Protein AF-A0A376UE29-F1 (afdb_monomer_lite)

pLDDT: mean 78.63, std 14.54, range [38.28, 94.0]

Secondary structure (DSSP, 8-state):
------------HHHHHHHHHHHS-TT-EEEEEETTEEEEE-HHHHHSEEEE-TTS-EEEE-TT---EEEEEEEETTEEEEEEEEEEE---TT-HHHHHHHHHHHHHHHHHHHHHHHHHHHHHHHTT-

Radius of gyration: 25.96 Å; chains: 1; bounding box: 62×33×85 Å

Organism: Escherichia coli (NCBI:txid562)

Sequence (128 aa):
MLAVDKIHVDLNWRYLNEYLDQISANDEVLFLKQGHEIIAKNQLAREKLIIYNSEGNYNIIDSVDTEYIAKTSAVPNNALFEIYFYYPGGNLLNASDKLFYLPFAFIIIVLLVVYFMTTRVFRRQFLK

Structure (mmCIF, N/CA/C/O backbone):
data_AF-A0A376UE29-F1
#
_entry.id   AF-A0A376UE29-F1
#
loop_
_atom_site.group_PDB
_atom_site.id
_atom_site.type_symbol
_atom_site.label_atom_id
_atom_site.label_alt_id
_atom_site.label_comp_id
_atom_site.label_asym_id
_atom_site.label_entity_id
_atom_site.label_seq_id
_atom_site.pdbx_PDB_ins_code
_atom_site.Cartn_x
_atom_site.Cartn_y
_atom_site.Cartn_z
_atom_site.occupancy
_atom_site.B_iso_or_equiv
_atom_site.auth_seq_id
_atom_site.auth_comp_id
_atom_site.auth_asym_id
_atom_site.auth_atom_id
_atom_site.pdbx_PDB_model_num
ATOM 1 N N . MET A 1 1 ? -4.329 15.271 42.156 1.00 38.28 1 MET A N 1
ATOM 2 C CA . MET A 1 1 ? -4.645 14.231 41.155 1.00 38.28 1 MET A CA 1
ATOM 3 C C . MET A 1 1 ? -5.282 14.934 39.971 1.00 38.28 1 MET A C 1
ATOM 5 O O . MET A 1 1 ? -6.379 15.451 40.117 1.00 38.28 1 MET A O 1
ATOM 9 N N . LEU A 1 2 ? -4.548 15.079 38.865 1.00 43.91 2 LEU A N 1
ATOM 10 C CA . LEU A 1 2 ? -5.065 15.663 37.626 1.00 43.91 2 LEU A CA 1
ATOM 11 C C . LEU A 1 2 ? -5.923 14.598 36.944 1.00 43.91 2 LEU A C 1
ATOM 13 O O . LEU A 1 2 ? -5.409 13.5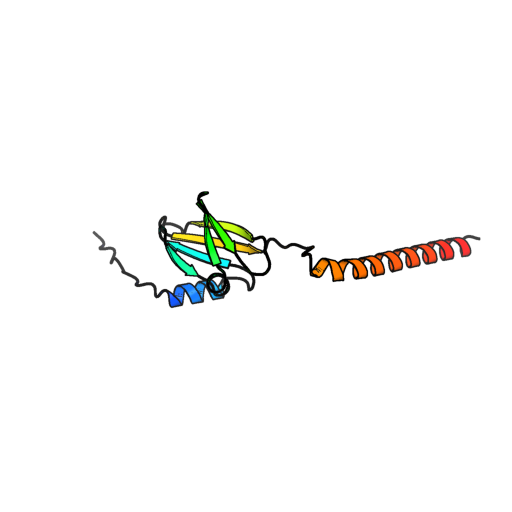51 36.553 1.00 43.91 2 LEU A O 1
ATOM 17 N N . ALA A 1 3 ? -7.230 14.843 36.875 1.00 47.31 3 ALA A N 1
ATOM 18 C CA . ALA A 1 3 ? -8.136 14.065 36.052 1.00 47.31 3 ALA A CA 1
ATOM 19 C C . ALA A 1 3 ? -7.721 14.294 34.595 1.00 47.31 3 ALA A C 1
ATOM 21 O O . ALA A 1 3 ? -7.947 15.365 34.038 1.00 47.31 3 ALA A O 1
ATOM 22 N N . VAL A 1 4 ? -7.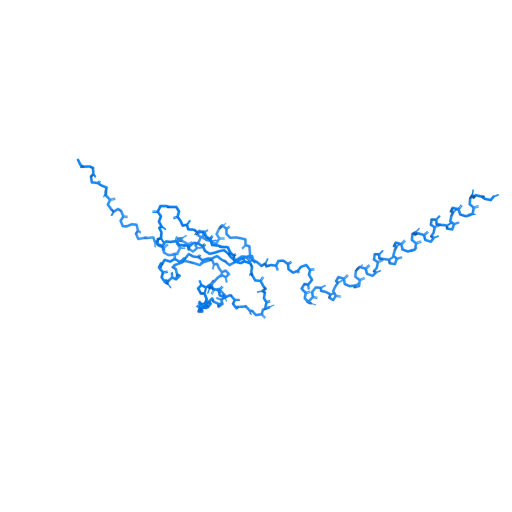028 13.315 34.013 1.00 50.06 4 VAL A N 1
ATOM 23 C CA . VAL A 1 4 ? -6.870 13.238 32.564 1.00 50.06 4 VAL A CA 1
ATOM 24 C C . VAL A 1 4 ? -8.264 12.959 32.041 1.00 50.06 4 VAL A C 1
ATOM 26 O O . VAL A 1 4 ? -8.767 11.840 32.151 1.00 50.06 4 VAL A O 1
ATOM 29 N N . ASP A 1 5 ? -8.905 14.027 31.581 1.00 44.06 5 ASP A N 1
ATOM 30 C CA . ASP A 1 5 ? -10.173 13.974 30.887 1.00 44.06 5 ASP A CA 1
ATOM 31 C C . ASP A 1 5 ? -9.989 12.982 29.742 1.00 44.06 5 ASP A C 1
ATOM 33 O O . ASP A 1 5 ? -9.152 13.154 28.851 1.00 44.06 5 ASP A O 1
ATOM 37 N N . LYS A 1 6 ? -10.666 11.844 29.858 1.00 45.72 6 LYS A N 1
ATOM 38 C CA . LYS A 1 6 ? -10.573 10.747 28.908 1.00 45.72 6 LYS A CA 1
ATOM 39 C C . LYS A 1 6 ? -11.409 11.185 27.716 1.00 45.72 6 LYS A C 1
ATOM 41 O O . LYS A 1 6 ? -12.568 10.802 27.607 1.00 45.72 6 LYS A O 1
ATOM 46 N N . ILE A 1 7 ? -10.843 12.059 26.883 1.00 49.03 7 ILE A N 1
ATOM 47 C CA . ILE A 1 7 ? -11.475 12.513 25.651 1.00 49.03 7 ILE A CA 1
ATOM 48 C C . ILE A 1 7 ? -11.679 11.257 24.804 1.00 49.03 7 ILE A C 1
ATOM 50 O O . ILE A 1 7 ? -10.745 10.728 24.201 1.00 49.03 7 ILE A O 1
ATOM 54 N N . HIS A 1 8 ? -12.902 10.735 24.821 1.00 51.75 8 HIS A N 1
ATOM 55 C CA . HIS A 1 8 ? -13.367 9.756 23.858 1.00 51.75 8 HIS A CA 1
ATOM 56 C C . HIS A 1 8 ? -13.532 10.540 22.559 1.00 51.75 8 HIS A C 1
ATOM 58 O O . HIS A 1 8 ? -14.591 11.089 22.269 1.00 51.75 8 HIS A O 1
ATOM 64 N N . VAL A 1 9 ? -12.421 10.745 21.849 1.00 54.88 9 VAL A N 1
ATOM 65 C CA . VAL A 1 9 ? -12.474 11.282 20.497 1.00 54.88 9 VAL A CA 1
ATOM 66 C C . VAL A 1 9 ? -13.059 10.150 19.674 1.00 54.88 9 VAL A C 1
ATOM 68 O O . VAL A 1 9 ? -12.337 9.227 19.300 1.00 54.88 9 VAL A O 1
ATOM 71 N N . ASP A 1 10 ? -14.369 10.196 19.443 1.00 58.25 10 ASP A N 1
ATOM 72 C CA . ASP A 1 10 ? -14.997 9.459 18.355 1.00 58.25 10 ASP A CA 1
ATOM 73 C C . ASP A 1 10 ? -14.334 9.954 17.068 1.00 58.25 10 ASP A C 1
ATOM 75 O O . ASP A 1 10 ? -14.735 10.945 16.452 1.00 58.25 10 ASP A O 1
ATOM 79 N N . LEU A 1 11 ? -13.211 9.328 16.719 1.00 63.94 11 LEU A N 1
ATOM 80 C CA . LEU A 1 11 ? -12.495 9.605 15.492 1.00 63.94 11 LEU A CA 1
ATOM 81 C C . LEU A 1 11 ? -13.437 9.203 14.370 1.00 63.94 11 LEU A C 1
ATOM 83 O O . LEU A 1 11 ? -13.703 8.023 14.147 1.00 63.94 11 LEU A O 1
ATOM 87 N N . ASN A 1 12 ? -13.975 10.199 13.675 1.00 76.00 12 ASN A N 1
ATOM 88 C CA . ASN A 1 12 ? -14.779 9.937 12.501 1.00 76.00 12 ASN A CA 1
ATOM 89 C C . ASN A 1 12 ? -13.893 9.208 11.485 1.00 76.00 12 ASN A C 1
ATOM 91 O O . ASN A 1 12 ? -12.914 9.762 10.979 1.00 76.00 12 ASN A O 1
ATOM 95 N N . TRP A 1 13 ? -14.258 7.964 11.189 1.00 73.69 13 TRP A N 1
ATOM 96 C CA . TRP A 1 13 ? -13.580 7.100 10.227 1.00 73.69 13 TRP A CA 1
ATOM 97 C C . TRP A 1 13 ? -13.395 7.781 8.861 1.00 73.69 13 TRP A C 1
ATOM 99 O O . TRP A 1 13 ? -12.413 7.525 8.167 1.00 73.69 13 TRP A O 1
ATOM 109 N N . ARG A 1 14 ? -14.285 8.717 8.499 1.00 83.75 14 ARG A N 1
ATO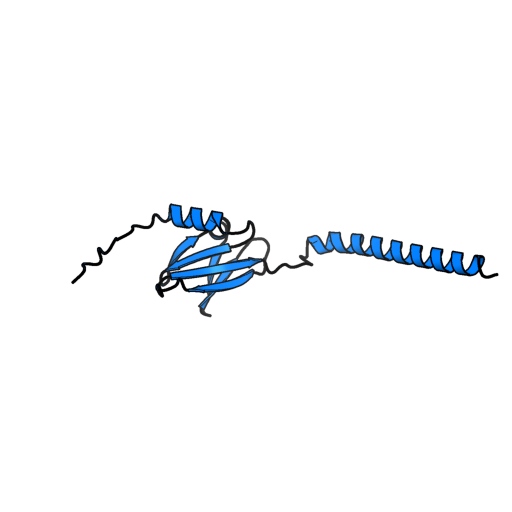M 110 C CA . ARG A 1 14 ? -14.155 9.531 7.289 1.00 83.75 14 ARG A CA 1
ATOM 111 C C . ARG A 1 14 ? -12.926 10.437 7.316 1.00 83.75 14 ARG A C 1
ATOM 113 O O . ARG A 1 14 ? -12.208 10.480 6.326 1.00 83.75 14 ARG A O 1
ATOM 120 N N . TYR A 1 15 ? -12.656 11.116 8.431 1.00 86.06 15 TYR A N 1
ATOM 121 C CA . TYR A 1 15 ? -11.479 11.983 8.540 1.00 86.06 15 TYR A CA 1
ATOM 122 C C . TYR A 1 15 ? -10.183 11.181 8.500 1.00 86.06 15 TYR A C 1
ATOM 124 O O . TYR A 1 15 ? -9.213 11.629 7.902 1.00 86.06 15 TYR A O 1
ATOM 132 N N . LEU A 1 16 ? -10.166 9.984 9.093 1.00 87.88 16 LEU A N 1
ATOM 133 C CA . LEU A 1 16 ? -9.001 9.104 9.008 1.00 87.88 16 LEU A CA 1
ATOM 134 C C . LEU A 1 16 ? -8.759 8.636 7.570 1.00 87.88 16 LEU A C 1
ATOM 136 O O . LEU A 1 16 ? -7.621 8.646 7.118 1.00 87.88 16 LEU A O 1
ATOM 140 N N . ASN A 1 17 ? -9.815 8.287 6.836 1.00 90.81 17 ASN A N 1
ATOM 141 C CA . ASN A 1 17 ? -9.704 7.945 5.420 1.00 90.81 17 ASN A CA 1
ATOM 142 C C . ASN A 1 17 ? -9.186 9.121 4.582 1.00 90.81 17 ASN A C 1
ATOM 144 O O . ASN A 1 17 ? -8.249 8.940 3.816 1.00 90.81 17 ASN A O 1
ATOM 148 N N . GLU A 1 18 ? -9.751 10.320 4.761 1.00 90.50 18 GLU A N 1
ATOM 149 C CA . GLU A 1 18 ? -9.317 11.533 4.052 1.00 90.50 18 GLU A CA 1
ATOM 150 C C . GLU A 1 18 ? -7.867 11.904 4.400 1.00 90.50 18 GLU A C 1
ATOM 152 O O . GLU A 1 18 ? -7.107 12.322 3.531 1.00 90.50 18 GLU A O 1
ATOM 157 N N . TYR A 1 19 ? -7.454 11.707 5.653 1.00 89.69 19 TYR A N 1
ATOM 158 C CA . TYR A 1 19 ? -6.067 11.897 6.063 1.00 89.69 19 TYR A CA 1
ATOM 159 C C . TYR A 1 19 ? -5.132 10.894 5.380 1.00 89.69 19 TYR A C 1
ATOM 161 O O . TYR A 1 19 ? -4.101 11.296 4.846 1.00 89.69 19 TYR A O 1
ATOM 169 N N . LEU A 1 20 ? -5.498 9.606 5.356 1.00 90.62 20 LEU A N 1
ATOM 170 C CA . LEU A 1 20 ? -4.726 8.578 4.654 1.00 90.62 20 LEU A CA 1
ATOM 171 C C . LEU A 1 20 ? -4.625 8.874 3.152 1.00 90.62 20 LEU A C 1
ATOM 173 O O . LEU A 1 20 ? -3.551 8.695 2.588 1.00 90.62 20 LEU A O 1
ATOM 177 N N . ASP A 1 21 ? -5.699 9.379 2.540 1.00 91.12 21 ASP A N 1
ATOM 178 C CA . ASP A 1 21 ? -5.725 9.813 1.138 1.00 91.12 21 ASP A CA 1
ATOM 179 C C . ASP A 1 21 ? -4.743 10.970 0.879 1.00 91.12 21 ASP A C 1
ATOM 181 O O . ASP A 1 21 ? -4.056 10.979 -0.137 1.00 91.12 21 ASP A O 1
ATOM 185 N N . GLN A 1 22 ? -4.636 11.929 1.806 1.00 89.69 22 GLN A N 1
ATOM 186 C CA . GLN A 1 22 ? -3.735 13.083 1.677 1.00 89.69 22 GLN A CA 1
ATOM 187 C C . GLN A 1 22 ? -2.251 12.732 1.818 1.00 89.69 22 GLN A C 1
ATOM 189 O O . GLN A 1 22 ? -1.413 13.408 1.221 1.00 89.69 22 GLN A O 1
ATOM 194 N N . ILE A 1 23 ? -1.915 11.735 2.641 1.00 86.12 23 ILE A N 1
ATOM 195 C CA . ILE A 1 23 ? -0.516 11.360 2.896 1.00 86.12 23 ILE A CA 1
ATOM 196 C C . ILE A 1 23 ? -0.004 10.259 1.964 1.00 86.12 23 ILE A C 1
ATOM 198 O O . ILE A 1 23 ? 1.209 10.084 1.871 1.00 86.12 23 ILE A O 1
ATOM 202 N N . SER A 1 24 ? -0.898 9.503 1.318 1.00 84.38 24 SER A N 1
ATOM 203 C CA . SER A 1 24 ? -0.521 8.439 0.385 1.00 84.38 24 SER A CA 1
ATOM 204 C C . SER A 1 24 ? -0.137 8.988 -0.984 1.00 84.38 24 SER A C 1
ATOM 206 O O . SER A 1 24 ? -0.783 9.912 -1.481 1.00 84.38 24 SER A O 1
ATOM 208 N N . ALA A 1 25 ? 0.847 8.372 -1.638 1.00 82.88 25 ALA A N 1
ATOM 209 C CA . ALA A 1 25 ? 1.035 8.560 -3.074 1.00 82.88 25 ALA A CA 1
ATOM 210 C C . ALA A 1 25 ? -0.039 7.800 -3.883 1.00 82.88 25 ALA A C 1
ATOM 212 O O . ALA A 1 25 ? -0.734 6.924 -3.367 1.00 82.88 25 ALA A O 1
ATOM 213 N N . ASN A 1 26 ? -0.183 8.145 -5.168 1.00 81.19 26 ASN A N 1
ATOM 214 C CA . ASN A 1 26 ? -1.283 7.678 -6.028 1.00 81.19 26 ASN A CA 1
ATOM 215 C C . ASN A 1 26 ? -1.371 6.148 -6.183 1.00 81.19 26 ASN A C 1
ATOM 217 O O . ASN A 1 26 ? -2.441 5.617 -6.469 1.00 81.19 26 ASN A O 1
ATOM 221 N N . ASP A 1 27 ? -0.251 5.450 -6.052 1.00 84.75 27 ASP A N 1
ATOM 222 C CA . ASP A 1 27 ? -0.093 4.016 -6.288 1.00 84.75 27 ASP A CA 1
ATOM 223 C C . ASP A 1 27 ? 0.119 3.211 -4.995 1.00 84.75 27 ASP A C 1
ATOM 225 O O . ASP A 1 27 ? 0.225 1.981 -5.028 1.00 84.75 27 ASP A O 1
ATOM 229 N N . GLU A 1 28 ? 0.105 3.882 -3.845 1.00 87.44 28 GLU A N 1
ATOM 230 C CA . GLU A 1 28 ? 0.320 3.266 -2.544 1.00 87.44 28 GLU A CA 1
ATOM 231 C C . GLU A 1 28 ? -0.988 2.783 -1.920 1.00 87.44 28 GLU A C 1
ATOM 233 O O . GLU A 1 28 ? -2.037 3.427 -1.983 1.00 87.44 28 GLU A O 1
ATOM 238 N N . VAL A 1 29 ? -0.922 1.633 -1.258 1.00 91.69 29 VAL A N 1
ATOM 239 C CA . VAL A 1 29 ? -2.033 1.084 -0.483 1.00 91.69 29 VAL A CA 1
ATOM 240 C C . VAL A 1 29 ? -1.725 1.302 0.991 1.00 91.69 29 VAL A C 1
ATOM 242 O O . VAL A 1 29 ? -0.790 0.712 1.534 1.00 91.69 29 VAL A O 1
ATOM 245 N N . LEU A 1 30 ? -2.505 2.170 1.637 1.00 93.38 30 LEU A N 1
ATOM 246 C CA . LEU A 1 30 ? -2.343 2.517 3.048 1.00 93.38 30 LEU A CA 1
ATOM 247 C C . LEU A 1 30 ? -3.593 2.149 3.829 1.00 93.38 30 LEU A C 1
ATOM 249 O O . LEU A 1 30 ? -4.717 2.473 3.436 1.00 93.38 30 LEU A O 1
ATOM 253 N N . PHE A 1 31 ? -3.398 1.525 4.984 1.00 93.50 31 PHE A N 1
ATOM 254 C CA . PHE A 1 31 ? -4.488 1.289 5.915 1.00 93.50 31 PHE A CA 1
ATOM 255 C C . PHE A 1 31 ? -4.019 1.260 7.366 1.00 93.50 31 PHE A C 1
ATOM 257 O O . PHE A 1 31 ? -2.876 0.930 7.683 1.00 93.50 31 PHE A O 1
ATOM 264 N N . LEU A 1 32 ? -4.943 1.618 8.251 1.00 91.00 32 LEU A N 1
ATOM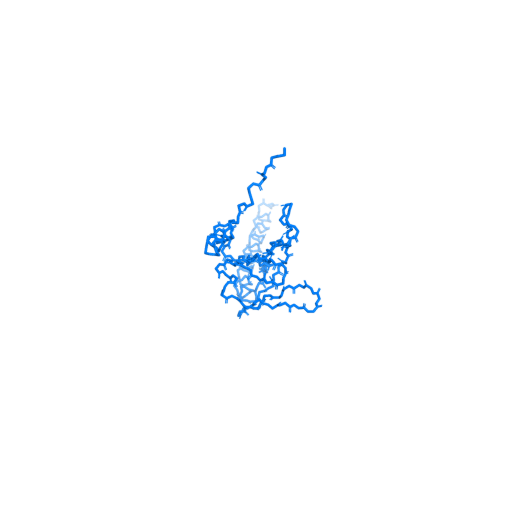 265 C CA . LEU A 1 32 ? -4.765 1.614 9.692 1.00 91.00 32 LEU A CA 1
ATOM 266 C C . LEU A 1 32 ? -5.520 0.426 10.280 1.00 91.00 32 LEU A C 1
ATOM 268 O O . LEU A 1 32 ? -6.731 0.283 10.090 1.00 91.00 32 LEU A O 1
ATOM 272 N N . LYS A 1 33 ? -4.797 -0.403 11.022 1.00 89.88 33 LYS A N 1
ATOM 273 C CA . LYS A 1 33 ? -5.332 -1.533 11.773 1.00 89.88 33 LYS A CA 1
ATOM 274 C C . LYS A 1 33 ? -5.451 -1.159 13.241 1.00 89.88 33 LYS A C 1
ATOM 276 O O . LYS A 1 33 ? -4.526 -0.581 13.810 1.00 89.88 33 LYS A O 1
ATOM 281 N N . GLN A 1 34 ? -6.568 -1.541 13.847 1.00 87.38 34 GLN A N 1
ATOM 282 C CA . GLN A 1 34 ? -6.761 -1.531 15.287 1.00 87.38 34 GLN A CA 1
ATOM 283 C C . GLN A 1 34 ? -7.109 -2.946 15.756 1.00 87.38 34 GLN A C 1
ATOM 285 O O . GLN A 1 34 ? -8.155 -3.492 15.407 1.00 87.38 34 GLN A O 1
ATOM 290 N N . GLY A 1 35 ? -6.230 -3.572 16.541 1.00 84.88 35 GLY A N 1
ATOM 291 C CA . GLY A 1 35 ? -6.428 -4.966 16.951 1.00 84.88 35 GLY A CA 1
ATOM 292 C C . GLY A 1 35 ? -6.443 -5.914 15.746 1.00 84.88 35 GLY A C 1
ATOM 293 O O . GLY A 1 35 ? -5.392 -6.136 15.155 1.00 84.88 35 GLY A O 1
ATOM 294 N N . HIS A 1 36 ? -7.608 -6.460 15.380 1.00 83.44 36 HIS A N 1
ATOM 295 C CA . HIS A 1 36 ? -7.786 -7.358 14.222 1.00 83.44 36 HIS A CA 1
ATOM 296 C C . HIS A 1 36 ? -8.567 -6.720 13.065 1.00 83.44 36 HIS A C 1
ATOM 298 O O . HIS A 1 36 ? -8.752 -7.351 12.026 1.00 83.44 36 HIS A O 1
ATOM 304 N N . GLU A 1 37 ? -9.022 -5.480 13.231 1.00 86.38 37 GLU A N 1
ATOM 305 C CA . GLU A 1 37 ? -9.876 -4.807 12.260 1.00 86.38 37 GLU A CA 1
ATOM 306 C C . GLU A 1 37 ? -9.120 -3.688 11.556 1.00 86.38 37 GLU A C 1
ATOM 308 O O . GLU A 1 37 ? -8.320 -2.966 12.155 1.00 86.38 37 GLU A O 1
ATOM 313 N N . ILE A 1 38 ? -9.387 -3.533 10.262 1.00 89.75 38 ILE A N 1
ATOM 314 C CA . ILE A 1 38 ? -8.924 -2.375 9.505 1.00 89.75 38 ILE A CA 1
ATOM 315 C C . ILE A 1 38 ? -9.970 -1.276 9.670 1.00 89.75 38 ILE A C 1
ATOM 317 O O . ILE A 1 38 ? -11.098 -1.426 9.205 1.00 89.75 38 ILE A O 1
ATOM 321 N N . ILE A 1 39 ? -9.584 -0.174 10.307 1.00 89.75 39 ILE A N 1
ATOM 322 C CA . ILE A 1 39 ? -10.498 0.906 10.704 1.00 89.75 39 ILE A CA 1
ATOM 323 C C . ILE A 1 39 ? -10.455 2.118 9.769 1.00 89.75 39 ILE A C 1
ATOM 325 O O . ILE A 1 39 ? -11.406 2.894 9.719 1.00 89.75 39 ILE A O 1
ATOM 329 N N . ALA A 1 40 ? -9.366 2.284 9.016 1.00 91.31 40 ALA A N 1
ATOM 330 C CA . ALA A 1 40 ? -9.235 3.325 8.007 1.00 91.31 40 ALA A CA 1
ATOM 331 C C . ALA A 1 40 ? -8.375 2.832 6.843 1.00 91.31 40 ALA A C 1
ATOM 333 O O . ALA A 1 40 ? -7.470 2.018 7.025 1.00 91.31 40 ALA A O 1
ATOM 334 N N . LYS A 1 41 ? -8.679 3.312 5.643 1.00 94.00 41 LYS A N 1
ATOM 335 C CA . LYS A 1 41 ? -8.059 2.907 4.379 1.00 94.00 41 LYS A CA 1
ATOM 336 C C . LYS A 1 41 ? -7.951 4.121 3.473 1.00 94.00 41 LYS A C 1
ATOM 338 O O . LYS A 1 41 ? -8.910 4.892 3.419 1.00 94.00 41 LYS A O 1
ATOM 343 N N . ASN A 1 42 ? -6.864 4.250 2.721 1.00 93.88 42 ASN A N 1
ATOM 344 C CA . ASN A 1 42 ? -6.822 5.198 1.611 1.00 93.88 42 ASN A CA 1
ATOM 345 C C . ASN A 1 42 ? -7.671 4.704 0.419 1.00 93.88 42 ASN A C 1
ATOM 347 O O . ASN A 1 42 ? -8.176 3.580 0.423 1.00 93.88 42 ASN A O 1
ATOM 351 N N . GLN A 1 43 ? -7.856 5.535 -0.603 1.00 92.88 43 GLN A N 1
ATOM 352 C CA . GLN A 1 43 ? -8.728 5.278 -1.743 1.00 92.88 43 GLN A CA 1
ATOM 353 C C . GLN A 1 43 ? -8.354 3.978 -2.436 1.00 92.88 43 GLN A C 1
ATOM 355 O O . GLN A 1 43 ? -9.206 3.113 -2.631 1.00 92.88 43 GLN A O 1
ATOM 360 N N . LEU A 1 44 ? -7.067 3.795 -2.701 1.00 91.19 44 LEU A N 1
ATOM 361 C CA . LEU A 1 44 ? -6.573 2.616 -3.386 1.00 91.19 44 LEU A CA 1
ATOM 362 C C . LEU A 1 44 ? -6.770 1.334 -2.555 1.00 91.19 44 LEU A C 1
ATOM 364 O O . LEU A 1 44 ? -7.145 0.294 -3.091 1.00 91.19 44 LEU A O 1
ATOM 368 N N . ALA A 1 45 ? -6.599 1.406 -1.231 1.00 92.06 45 ALA A N 1
ATOM 369 C CA . ALA A 1 45 ? -6.906 0.309 -0.310 1.00 92.06 45 ALA A CA 1
ATOM 370 C C . ALA A 1 45 ? -8.405 -0.030 -0.226 1.00 92.06 45 ALA A C 1
ATOM 372 O O . ALA A 1 45 ? -8.757 -1.145 0.162 1.00 92.06 45 ALA A O 1
ATOM 373 N N . ARG A 1 46 ? -9.298 0.914 -0.552 1.00 91.69 46 ARG A N 1
ATOM 374 C CA . ARG A 1 46 ? -10.749 0.667 -0.639 1.00 91.69 46 ARG A CA 1
ATOM 375 C C . ARG A 1 46 ? -11.136 -0.026 -1.946 1.00 91.69 46 ARG A C 1
ATOM 377 O O . ARG A 1 46 ? -12.112 -0.768 -1.957 1.00 91.69 46 ARG A O 1
ATOM 384 N N . GLU A 1 47 ? -10.378 0.204 -3.014 1.00 90.81 47 GLU A N 1
ATOM 385 C CA . GLU A 1 47 ? -10.605 -0.386 -4.340 1.00 90.81 47 GLU A CA 1
ATOM 386 C C . GLU A 1 47 ? -9.999 -1.793 -4.483 1.00 90.81 47 GLU A C 1
ATOM 388 O O . GLU A 1 47 ? -10.442 -2.575 -5.323 1.00 90.81 47 GLU A O 1
ATOM 393 N N . LYS A 1 48 ? -9.005 -2.135 -3.655 1.00 89.69 48 LYS A N 1
ATOM 394 C CA . LYS A 1 48 ? -8.293 -3.420 -3.699 1.00 89.69 48 LYS A CA 1
ATOM 395 C C . LYS A 1 48 ? -8.797 -4.412 -2.657 1.00 89.69 48 LYS A C 1
ATOM 397 O O . LYS A 1 48 ? -9.270 -4.043 -1.579 1.00 89.6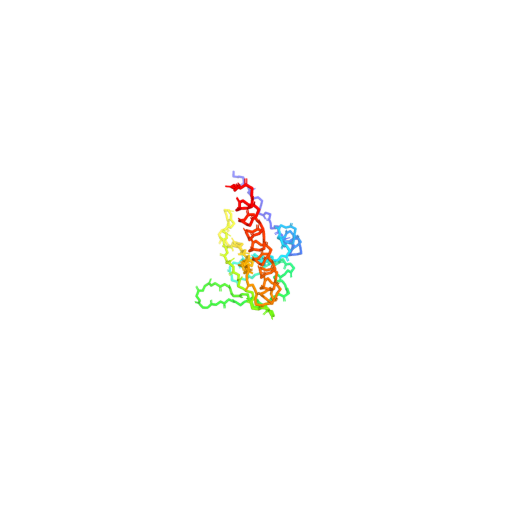9 48 LYS A O 1
ATOM 402 N N . LEU A 1 49 ? -8.644 -5.701 -2.959 1.00 89.31 49 LEU A N 1
ATOM 403 C CA . LEU A 1 49 ? -8.967 -6.767 -2.019 1.00 89.31 49 LEU A CA 1
ATOM 404 C C . LEU A 1 49 ? -7.763 -7.021 -1.106 1.00 89.31 49 LEU A C 1
ATOM 406 O O . LEU A 1 49 ? -6.691 -7.407 -1.562 1.00 89.31 49 LEU A O 1
ATOM 410 N N . ILE A 1 50 ? -7.952 -6.807 0.195 1.00 90.75 50 ILE A N 1
ATOM 411 C CA . ILE A 1 50 ? -6.916 -6.987 1.217 1.00 90.75 50 ILE A CA 1
ATOM 412 C C . ILE A 1 50 ? -7.263 -8.235 2.023 1.00 90.75 50 ILE A C 1
ATOM 414 O O . ILE A 1 50 ? -8.293 -8.269 2.698 1.00 90.75 50 ILE A O 1
ATOM 418 N N . ILE A 1 51 ? -6.408 -9.254 1.955 1.00 88.75 51 ILE A N 1
ATOM 419 C CA . ILE A 1 51 ? -6.621 -10.544 2.615 1.00 88.75 51 ILE A CA 1
ATOM 420 C C . ILE A 1 51 ? -5.562 -10.738 3.688 1.00 88.75 51 ILE A C 1
ATOM 422 O O . ILE A 1 51 ? -4.370 -10.668 3.409 1.00 88.75 51 ILE A O 1
ATOM 426 N N . TYR A 1 52 ? -5.997 -11.015 4.912 1.00 86.94 52 TYR A N 1
ATOM 427 C CA . TYR A 1 52 ? -5.092 -11.425 5.978 1.00 86.94 52 TYR A CA 1
ATOM 428 C C . TYR A 1 52 ? -4.682 -12.885 5.778 1.00 86.94 52 TYR A C 1
ATOM 430 O O . TYR A 1 52 ? -5.540 -13.760 5.640 1.00 86.94 52 TYR A O 1
ATOM 438 N N . ASN A 1 53 ? -3.380 -13.144 5.735 1.00 83.62 53 ASN A N 1
ATOM 439 C CA . ASN A 1 53 ? -2.830 -14.477 5.559 1.00 83.62 53 ASN A CA 1
ATOM 440 C C . ASN A 1 53 ? -2.522 -15.139 6.916 1.00 83.62 53 ASN A C 1
ATOM 442 O O . ASN A 1 53 ? -2.421 -14.485 7.955 1.00 83.62 53 ASN A O 1
ATOM 446 N N . SER A 1 54 ? -2.357 -16.463 6.913 1.00 77.88 54 SER A N 1
ATOM 447 C CA . SER A 1 54 ? -2.030 -17.243 8.116 1.00 77.88 54 SER A CA 1
ATOM 448 C C . SER A 1 54 ? -0.618 -16.994 8.659 1.00 77.88 54 SER A C 1
ATOM 450 O O . SER A 1 54 ? -0.305 -17.434 9.760 1.00 77.88 54 SER A O 1
ATOM 452 N N . GLU A 1 55 ? 0.232 -16.307 7.896 1.00 78.38 55 GLU A N 1
ATOM 453 C CA . GLU A 1 55 ? 1.607 -15.948 8.264 1.00 78.38 55 GLU A CA 1
ATOM 454 C C . GLU A 1 55 ? 1.681 -14.600 9.000 1.00 78.38 55 GLU A C 1
ATOM 456 O O . GLU A 1 55 ? 2.764 -14.142 9.357 1.00 78.38 55 GLU A O 1
ATOM 461 N N . GLY A 1 56 ? 0.532 -13.966 9.256 1.00 77.19 56 GLY A N 1
ATOM 462 C CA . GLY A 1 56 ? 0.438 -12.728 10.021 1.00 77.19 56 GLY A CA 1
ATOM 463 C C . GLY A 1 56 ? 0.550 -11.445 9.196 1.00 77.19 56 GLY A C 1
ATOM 464 O O . GLY A 1 56 ? 0.610 -10.362 9.777 1.00 77.19 56 GLY A O 1
ATOM 465 N N . ASN A 1 57 ? 0.545 -11.544 7.866 1.00 81.81 57 ASN A N 1
ATOM 466 C CA . ASN A 1 57 ? 0.672 -10.423 6.937 1.00 81.81 57 ASN A CA 1
ATOM 467 C C . ASN A 1 57 ? -0.610 -10.216 6.119 1.00 81.81 57 ASN A C 1
ATOM 469 O O . ASN A 1 57 ? -1.471 -11.092 6.041 1.00 81.81 57 ASN A O 1
ATOM 473 N N . TYR A 1 58 ? -0.737 -9.054 5.476 1.00 88.12 58 TYR A N 1
ATOM 474 C CA . TYR A 1 58 ? -1.792 -8.824 4.491 1.00 88.12 58 TYR A CA 1
ATOM 475 C C . TYR A 1 58 ? -1.254 -8.992 3.072 1.00 88.12 58 TYR A C 1
ATOM 477 O O . TYR A 1 58 ? -0.203 -8.450 2.725 1.00 88.12 58 TYR A O 1
ATOM 485 N N . ASN A 1 59 ? -2.013 -9.707 2.251 1.00 87.56 59 ASN A N 1
ATOM 486 C CA . ASN A 1 59 ? -1.820 -9.785 0.814 1.00 87.56 59 ASN A CA 1
ATOM 487 C C . ASN A 1 59 ? -2.794 -8.817 0.142 1.00 87.56 59 ASN A C 1
ATOM 489 O O . ASN A 1 59 ? -3.974 -8.760 0.503 1.00 87.56 59 ASN A O 1
ATOM 493 N N . ILE A 1 60 ? -2.302 -8.076 -0.845 1.00 87.19 60 ILE A N 1
ATOM 494 C CA . ILE A 1 60 ? -3.117 -7.187 -1.668 1.00 87.19 60 ILE A CA 1
ATOM 495 C C . ILE A 1 60 ? -3.321 -7.875 -3.005 1.00 87.19 60 ILE A C 1
ATOM 497 O O . ILE A 1 60 ? -2.355 -8.174 -3.699 1.00 87.19 60 ILE A O 1
ATOM 501 N N . ILE A 1 61 ? -4.580 -8.124 -3.342 1.00 84.19 61 ILE A N 1
ATOM 502 C CA . ILE A 1 61 ? -4.973 -8.660 -4.636 1.00 84.19 61 ILE A CA 1
ATOM 503 C C . ILE A 1 61 ? -5.509 -7.503 -5.467 1.00 84.19 61 ILE A C 1
ATOM 505 O O . ILE A 1 61 ? -6.446 -6.803 -5.066 1.00 84.19 61 ILE A O 1
ATOM 509 N N . ASP A 1 62 ? -4.905 -7.320 -6.631 1.00 81.50 62 ASP A N 1
ATOM 510 C CA . ASP A 1 62 ? -5.370 -6.405 -7.657 1.00 81.50 62 ASP A CA 1
ATOM 511 C C . ASP A 1 62 ? -5.517 -7.132 -9.000 1.00 81.50 62 ASP A C 1
ATOM 513 O O . ASP A 1 62 ? -5.295 -8.334 -9.111 1.00 81.50 62 ASP A O 1
ATOM 517 N N . SER A 1 63 ? -5.984 -6.408 -10.014 1.00 76.62 63 SER A N 1
ATOM 518 C CA . SER A 1 63 ? -6.231 -6.979 -11.344 1.00 76.62 63 SER A CA 1
ATOM 519 C C . SER A 1 63 ? -4.970 -7.157 -12.196 1.00 76.62 63 SER A C 1
ATOM 521 O O . SER A 1 63 ? -5.058 -7.739 -13.274 1.00 76.62 63 SER A O 1
ATOM 523 N N . VAL A 1 64 ? -3.827 -6.627 -11.754 1.00 75.38 64 VAL A N 1
ATOM 524 C CA . VAL A 1 64 ? -2.608 -6.475 -12.568 1.00 75.38 64 VAL A CA 1
ATOM 525 C C . VAL A 1 64 ? -1.439 -7.286 -11.987 1.00 75.38 64 VAL A C 1
ATOM 527 O O . VAL A 1 64 ? -0.320 -7.177 -12.478 1.00 75.38 64 VAL A O 1
ATOM 530 N N . ASP A 1 65 ? -1.700 -8.112 -10.967 1.00 73.81 65 ASP A N 1
ATOM 531 C CA . ASP A 1 65 ? -0.707 -8.879 -10.206 1.00 73.81 65 ASP A CA 1
ATOM 532 C C . ASP A 1 65 ? 0.487 -8.010 -9.767 1.00 73.81 65 ASP A C 1
ATOM 534 O O . ASP A 1 65 ? 1.655 -8.369 -9.943 1.00 73.81 65 ASP A O 1
ATOM 538 N N . THR A 1 66 ? 0.203 -6.828 -9.208 1.00 79.94 66 THR A N 1
ATOM 539 C CA . THR A 1 66 ? 1.262 -5.927 -8.730 1.00 79.94 66 THR A CA 1
ATOM 540 C C . THR A 1 66 ? 1.941 -6.519 -7.498 1.00 79.94 66 THR A C 1
ATOM 542 O O . THR A 1 66 ? 1.299 -6.819 -6.490 1.00 79.94 66 THR A O 1
ATOM 545 N N . GLU A 1 67 ? 3.266 -6.626 -7.540 1.00 83.00 67 GLU A N 1
ATOM 546 C CA . GLU A 1 67 ? 4.052 -6.968 -6.360 1.00 83.00 67 GLU A CA 1
ATOM 547 C C . GLU A 1 67 ? 4.130 -5.750 -5.433 1.00 83.00 67 GLU A C 1
ATOM 549 O O . GLU A 1 67 ? 4.571 -4.679 -5.848 1.00 83.00 67 GLU A O 1
ATOM 554 N N . TYR A 1 68 ? 3.710 -5.896 -4.174 1.00 84.44 68 TYR A N 1
ATOM 555 C CA . TYR A 1 68 ? 3.829 -4.835 -3.173 1.00 84.44 68 TYR A CA 1
ATOM 556 C C . TYR A 1 68 ? 4.919 -5.151 -2.159 1.00 84.44 68 TYR A C 1
ATOM 558 O O . TYR A 1 68 ? 5.002 -6.255 -1.624 1.00 84.44 68 TYR A O 1
ATOM 566 N N . ILE A 1 69 ? 5.695 -4.131 -1.814 1.00 84.88 69 ILE A N 1
ATOM 567 C CA . ILE A 1 69 ? 6.634 -4.159 -0.702 1.00 84.88 69 ILE A CA 1
ATOM 568 C C . ILE A 1 69 ? 5.900 -3.648 0.536 1.00 84.88 69 ILE A C 1
ATOM 570 O O . ILE A 1 69 ? 5.500 -2.483 0.600 1.00 84.88 69 ILE A O 1
ATOM 574 N N . ALA A 1 70 ? 5.727 -4.530 1.518 1.00 87.81 70 ALA A N 1
ATOM 575 C CA . ALA A 1 70 ? 5.060 -4.214 2.773 1.00 87.81 70 ALA A CA 1
ATOM 576 C C . ALA A 1 70 ? 6.011 -3.528 3.762 1.00 87.81 70 ALA A C 1
ATOM 578 O O . ALA A 1 70 ? 7.141 -3.969 3.983 1.00 87.81 70 ALA A O 1
ATOM 579 N N . LYS A 1 71 ? 5.523 -2.481 4.424 1.00 87.50 71 LYS A N 1
ATOM 580 C CA . LYS A 1 71 ? 6.175 -1.831 5.557 1.00 87.50 71 LYS A CA 1
ATOM 581 C C . LYS A 1 71 ? 5.137 -1.515 6.622 1.00 87.50 71 LYS A C 1
ATOM 583 O O . LYS A 1 71 ? 4.117 -0.895 6.341 1.00 87.50 71 LYS A O 1
ATOM 588 N N . THR A 1 72 ? 5.421 -1.895 7.859 1.00 88.44 72 THR A N 1
ATOM 589 C CA . THR A 1 72 ? 4.523 -1.650 8.992 1.00 88.44 72 THR A CA 1
ATOM 590 C C . THR A 1 72 ? 5.184 -0.696 9.976 1.00 88.44 72 THR A C 1
ATOM 592 O O . THR A 1 72 ? 6.393 -0.761 10.205 1.00 88.44 72 THR A O 1
ATOM 595 N N . SER A 1 73 ? 4.391 0.195 10.563 1.00 84.81 73 SER A N 1
ATOM 596 C CA . SER A 1 73 ? 4.816 1.071 11.652 1.00 84.81 73 SER A CA 1
ATOM 597 C C . SER A 1 73 ? 3.795 1.035 12.778 1.00 84.81 73 SER A C 1
ATOM 599 O O . SER A 1 73 ? 2.602 1.222 12.547 1.00 84.81 73 SER A O 1
ATOM 601 N N . ALA A 1 74 ? 4.263 0.857 14.011 1.00 85.25 74 ALA A N 1
ATOM 602 C CA . ALA A 1 74 ? 3.426 1.050 15.188 1.00 85.25 74 ALA A CA 1
ATOM 603 C C . ALA A 1 74 ? 3.176 2.547 15.415 1.00 85.25 74 ALA A C 1
ATOM 605 O O . ALA A 1 74 ? 4.059 3.377 15.168 1.00 85.25 74 ALA A O 1
ATOM 606 N N . VAL A 1 75 ? 1.988 2.899 15.907 1.00 82.19 75 VAL A N 1
ATOM 607 C CA . VAL A 1 75 ? 1.709 4.274 16.330 1.00 82.19 75 VAL A CA 1
ATOM 608 C C . VAL A 1 75 ? 2.396 4.526 17.681 1.00 82.19 75 VAL A C 1
ATOM 610 O O . VAL A 1 75 ? 2.181 3.764 18.631 1.00 82.19 75 VAL A O 1
ATOM 613 N N . PRO A 1 76 ? 3.214 5.589 17.819 1.00 78.06 76 PRO A N 1
ATOM 614 C CA . PRO A 1 76 ? 3.878 5.901 19.080 1.00 78.06 76 PRO A CA 1
ATOM 615 C C . PRO A 1 76 ? 2.883 6.000 20.240 1.00 78.06 76 PRO A C 1
ATOM 617 O O . PRO A 1 76 ? 1.810 6.594 20.111 1.00 78.06 76 PRO A O 1
ATOM 620 N N . ASN A 1 77 ? 3.250 5.414 21.382 1.00 78.69 77 ASN A N 1
ATOM 621 C CA . ASN A 1 77 ? 2.440 5.365 22.606 1.00 78.69 77 ASN A CA 1
ATOM 622 C C . ASN A 1 77 ? 1.065 4.683 22.461 1.00 78.69 77 ASN A C 1
ATOM 624 O O . ASN A 1 77 ? 0.249 4.779 23.373 1.00 78.69 77 ASN A O 1
ATOM 628 N N . ASN A 1 78 ? 0.803 3.979 21.354 1.00 77.81 78 ASN A N 1
ATOM 629 C CA . ASN A 1 78 ? -0.483 3.343 21.078 1.00 77.81 78 ASN A CA 1
ATOM 630 C C . ASN A 1 78 ? -0.295 1.983 20.388 1.00 77.81 78 ASN A C 1
ATOM 632 O O . ASN A 1 78 ? -0.469 1.850 19.181 1.00 77.81 78 ASN A O 1
ATOM 636 N N . ALA A 1 79 ? 0.001 0.946 21.176 1.00 77.94 79 ALA A N 1
ATOM 637 C CA . ALA A 1 79 ? 0.261 -0.413 20.678 1.00 77.94 79 ALA A CA 1
ATOM 638 C C . ALA A 1 79 ? -0.945 -1.095 20.000 1.00 77.94 79 ALA A C 1
ATOM 640 O O . ALA A 1 79 ? -0.791 -2.130 19.365 1.00 77.94 79 ALA A O 1
ATOM 641 N N . LEU A 1 80 ? -2.149 -0.539 20.152 1.00 83.25 80 LEU A N 1
ATOM 642 C CA . LEU A 1 80 ? -3.353 -1.059 19.504 1.00 83.25 80 LEU A CA 1
ATOM 643 C C . LEU A 1 80 ? -3.438 -0.680 18.025 1.00 83.25 80 LEU A C 1
ATOM 645 O O . LEU A 1 80 ? -4.204 -1.320 17.310 1.00 83.25 80 LEU A O 1
ATOM 649 N N . PHE A 1 81 ? -2.698 0.347 17.596 1.00 85.44 81 PHE A N 1
ATOM 650 C CA . PHE A 1 81 ? -2.779 0.908 16.256 1.00 85.44 81 PHE A CA 1
ATOM 651 C C . PHE A 1 81 ? -1.497 0.642 15.470 1.00 85.44 81 PHE A C 1
ATOM 653 O O . PHE A 1 81 ? -0.392 0.997 15.889 1.00 85.44 81 PHE A O 1
ATOM 660 N N . GLU A 1 82 ? -1.671 0.064 14.290 1.00 88.88 82 GLU A N 1
ATOM 661 C CA . GLU A 1 82 ? -0.591 -0.268 13.368 1.00 88.88 82 GLU A CA 1
ATOM 662 C C . GLU A 1 82 ? -0.926 0.299 11.992 1.00 88.88 82 GLU A C 1
ATOM 664 O O . GLU A 1 82 ? -2.024 0.094 11.471 1.00 88.88 82 GLU A O 1
ATOM 669 N N . ILE A 1 83 ? 0.022 1.022 11.404 1.00 88.25 83 ILE A N 1
ATOM 670 C CA . ILE A 1 83 ? -0.105 1.564 10.055 1.00 88.25 83 ILE A CA 1
ATOM 671 C C . ILE A 1 83 ? 0.630 0.632 9.105 1.00 88.25 83 ILE A C 1
ATOM 673 O O . ILE A 1 83 ? 1.814 0.340 9.296 1.00 88.25 83 ILE A O 1
ATOM 677 N N . TYR A 1 84 ? -0.080 0.191 8.076 1.00 91.19 84 TYR A N 1
ATOM 678 C CA . TYR A 1 84 ? 0.457 -0.627 7.006 1.00 91.19 84 TYR A CA 1
ATOM 679 C C . TYR A 1 84 ? 0.605 0.215 5.748 1.00 91.19 84 TYR A C 1
ATOM 681 O O . TYR A 1 84 ? -0.343 0.864 5.303 1.00 91.19 84 TYR A O 1
ATOM 689 N N . PHE A 1 85 ? 1.802 0.164 5.180 1.00 89.06 85 PHE A N 1
ATOM 690 C CA . PHE A 1 85 ? 2.175 0.819 3.941 1.00 89.06 85 PHE A CA 1
ATOM 691 C C . PHE A 1 85 ? 2.590 -0.244 2.938 1.00 89.06 85 PHE A C 1
ATOM 693 O O . PHE A 1 85 ? 3.495 -1.037 3.199 1.00 89.06 85 PHE A O 1
ATOM 700 N N . TYR A 1 86 ? 1.936 -0.250 1.790 1.00 88.81 86 TYR A N 1
ATOM 701 C CA . TYR A 1 86 ? 2.269 -1.135 0.692 1.00 88.81 86 TYR A CA 1
ATOM 702 C C . TYR A 1 86 ? 2.582 -0.291 -0.529 1.00 88.81 86 TYR A C 1
ATOM 704 O O . TYR A 1 86 ? 1.707 0.364 -1.098 1.00 88.81 86 TYR A O 1
ATOM 712 N N . TYR A 1 87 ? 3.851 -0.323 -0.909 1.00 85.06 87 TYR A N 1
ATOM 713 C CA . TYR A 1 87 ? 4.373 0.387 -2.067 1.00 85.06 87 TYR A CA 1
ATOM 714 C C . TYR A 1 87 ? 4.457 -0.596 -3.226 1.00 85.06 87 TYR A C 1
ATOM 716 O O . TYR A 1 87 ? 4.898 -1.726 -2.995 1.00 85.06 87 TYR A O 1
ATOM 724 N N . PRO A 1 88 ? 4.069 -0.223 -4.452 1.00 83.19 88 PRO A N 1
ATOM 725 C CA . PRO A 1 88 ? 4.321 -1.081 -5.595 1.00 83.19 88 PRO A CA 1
ATOM 726 C C . PRO A 1 88 ? 5.834 -1.268 -5.715 1.00 83.19 88 PRO A C 1
ATOM 728 O O . PRO A 1 88 ? 6.601 -0.306 -5.814 1.00 83.19 88 PRO A O 1
ATOM 731 N N . GLY A 1 89 ? 6.280 -2.519 -5.649 1.00 73.31 89 GLY A N 1
ATOM 732 C CA . GLY A 1 89 ? 7.642 -2.891 -5.978 1.00 73.31 89 GLY A CA 1
ATOM 733 C C . GLY A 1 89 ? 7.845 -2.510 -7.430 1.00 73.31 89 GLY A C 1
ATOM 734 O O . GLY A 1 89 ? 7.278 -3.143 -8.315 1.00 73.31 89 GLY A O 1
ATOM 735 N N . GLY A 1 90 ? 8.560 -1.408 -7.663 1.00 61.62 90 GLY A N 1
ATOM 736 C CA . GLY A 1 90 ? 8.759 -0.844 -8.988 1.00 61.62 90 GLY A CA 1
ATOM 737 C C . GLY A 1 90 ? 9.369 -1.882 -9.916 1.00 61.62 90 GLY A C 1
ATOM 738 O O . GLY A 1 90 ? 10.587 -2.043 -9.976 1.00 61.62 90 GLY A O 1
ATOM 739 N N . ASN A 1 91 ? 8.521 -2.585 -10.656 1.00 55.50 91 ASN A N 1
ATOM 740 C CA . ASN A 1 91 ? 8.958 -3.472 -11.705 1.00 55.50 91 ASN A CA 1
ATOM 741 C C . ASN A 1 91 ? 9.335 -2.566 -12.875 1.00 55.50 91 ASN A C 1
ATOM 743 O O . ASN A 1 91 ? 8.513 -2.242 -13.728 1.00 55.50 91 ASN A O 1
ATOM 747 N N . LEU A 1 92 ? 10.608 -2.160 -12.928 1.00 52.44 92 LEU A N 1
ATOM 748 C CA . LEU A 1 92 ? 11.204 -1.462 -14.079 1.00 52.44 92 LEU A CA 1
ATOM 749 C C . LEU A 1 92 ? 10.962 -2.214 -15.405 1.00 52.44 92 LEU A C 1
ATOM 751 O O . LEU A 1 92 ? 11.158 -1.653 -16.477 1.00 52.44 92 LEU A O 1
ATOM 755 N N . LEU A 1 93 ? 10.558 -3.488 -15.325 1.00 50.97 93 LEU A N 1
ATOM 756 C CA . LEU A 1 93 ? 10.273 -4.394 -16.426 1.00 50.97 93 LEU A CA 1
ATOM 757 C C . LEU A 1 93 ? 8.903 -5.073 -16.264 1.00 50.97 93 LEU A C 1
ATOM 759 O O . LEU A 1 93 ? 8.797 -6.288 -16.449 1.00 50.97 93 LEU A O 1
ATOM 763 N N . ASN A 1 94 ? 7.851 -4.323 -15.925 1.00 53.00 94 ASN A N 1
ATOM 764 C CA . ASN A 1 94 ? 6.492 -4.851 -16.049 1.00 53.00 94 ASN A CA 1
ATOM 765 C C . ASN A 1 94 ? 6.283 -5.415 -17.467 1.00 53.00 94 ASN A C 1
ATOM 767 O O . ASN A 1 94 ? 6.713 -4.826 -18.461 1.00 53.00 94 ASN A O 1
ATOM 771 N N . ALA A 1 95 ? 5.667 -6.598 -17.570 1.00 52.97 95 ALA A N 1
ATOM 772 C CA . ALA A 1 95 ? 5.589 -7.357 -18.823 1.00 52.97 95 ALA A CA 1
ATOM 773 C C . ALA A 1 95 ? 4.898 -6.580 -19.962 1.00 52.97 95 ALA A C 1
ATOM 775 O O . ALA A 1 95 ? 5.249 -6.769 -21.127 1.00 52.97 95 ALA A O 1
ATOM 776 N N . SER A 1 96 ? 3.980 -5.671 -19.611 1.00 53.09 96 SER A N 1
ATOM 777 C CA . SER A 1 96 ? 3.356 -4.718 -20.536 1.00 53.09 96 SER A CA 1
ATOM 778 C C . SER A 1 96 ? 4.377 -3.730 -21.116 1.00 53.09 96 SER A C 1
ATOM 780 O O . SER A 1 96 ? 4.476 -3.570 -22.332 1.00 53.09 96 SER A O 1
ATOM 782 N N . ASP A 1 97 ? 5.214 -3.132 -20.268 1.00 54.38 97 ASP A N 1
ATOM 783 C CA . ASP A 1 97 ? 6.169 -2.105 -20.693 1.00 54.38 97 ASP A CA 1
ATOM 784 C C . ASP A 1 97 ? 7.408 -2.703 -21.372 1.00 54.38 97 ASP A C 1
ATOM 786 O O . ASP A 1 97 ? 8.074 -2.050 -22.180 1.00 54.38 97 ASP A O 1
ATOM 790 N N . LYS A 1 98 ? 7.695 -3.988 -21.127 1.00 55.94 98 LYS A N 1
ATOM 791 C CA . LYS A 1 98 ? 8.767 -4.736 -21.800 1.00 55.94 98 LYS A CA 1
ATOM 792 C C . LYS A 1 98 ? 8.625 -4.706 -23.325 1.00 55.94 98 LYS A C 1
ATOM 794 O O . LYS A 1 98 ? 9.637 -4.657 -24.024 1.00 55.94 98 LYS A O 1
ATOM 799 N N . LEU A 1 99 ? 7.393 -4.689 -23.844 1.00 63.44 99 LEU A N 1
ATOM 800 C CA . LEU A 1 99 ? 7.128 -4.612 -25.283 1.00 63.44 99 LEU A CA 1
ATOM 801 C C . LEU A 1 99 ? 7.515 -3.246 -25.880 1.00 63.44 99 LEU A C 1
ATOM 803 O O . LEU A 1 99 ? 7.840 -3.171 -27.062 1.00 63.44 99 LEU A O 1
ATOM 807 N N . PHE A 1 100 ? 7.529 -2.186 -25.067 1.00 65.56 100 PHE A N 1
ATOM 808 C CA . PHE A 1 100 ? 7.913 -0.835 -25.478 1.00 65.56 100 PHE A CA 1
ATOM 809 C C . PHE A 1 100 ? 9.409 -0.556 -25.262 1.00 65.56 100 PHE A C 1
ATOM 811 O O . PHE A 1 100 ? 10.072 0.024 -26.123 1.00 65.56 100 PHE A O 1
ATOM 818 N N . TYR A 1 101 ? 9.985 -1.025 -24.152 1.00 72.38 101 TYR A N 1
ATOM 819 C CA . TYR A 1 101 ? 11.402 -0.802 -23.850 1.00 72.38 101 TYR A CA 1
ATOM 820 C C . TYR A 1 10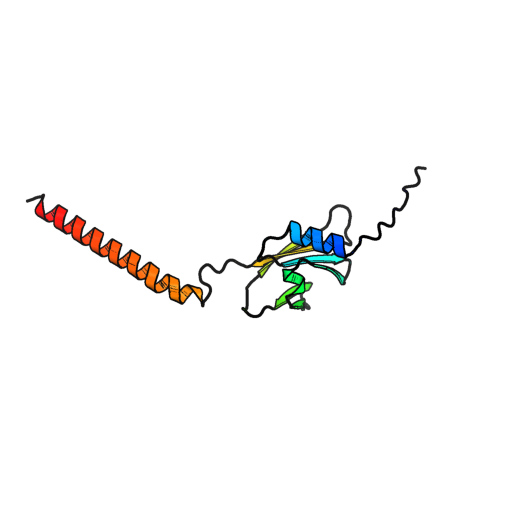1 ? 12.350 -1.561 -24.778 1.00 72.38 101 TYR A C 1
ATOM 822 O O . TYR A 1 101 ? 13.427 -1.061 -25.096 1.00 72.38 101 TYR A O 1
ATOM 830 N N . LEU A 1 102 ? 11.964 -2.752 -25.238 1.00 78.06 102 LEU A N 1
ATOM 831 C CA . LEU A 1 102 ? 12.807 -3.589 -26.091 1.00 78.06 102 LEU A CA 1
ATOM 832 C C . LEU A 1 102 ? 13.096 -2.955 -27.471 1.00 78.06 102 LEU A C 1
ATOM 834 O O . LEU A 1 102 ? 14.275 -2.854 -27.824 1.00 78.06 102 LEU A O 1
ATOM 838 N N . PRO A 1 103 ? 12.099 -2.453 -28.235 1.00 83.56 103 PRO A N 1
ATOM 839 C CA . PRO A 1 103 ? 12.375 -1.723 -29.471 1.00 83.56 103 PRO A CA 1
ATOM 840 C C . PRO A 1 103 ? 13.086 -0.385 -29.218 1.00 83.56 103 PRO A C 1
ATOM 842 O O . PRO A 1 103 ? 13.963 -0.012 -29.995 1.00 83.56 103 PRO A O 1
ATOM 845 N N . PHE A 1 104 ? 12.786 0.319 -28.121 1.00 83.69 104 PHE A N 1
ATOM 846 C CA . PHE A 1 104 ? 13.457 1.580 -27.787 1.00 83.69 104 PHE A CA 1
ATOM 847 C C . PHE A 1 104 ? 14.954 1.387 -27.482 1.00 83.69 104 PHE A C 1
ATOM 849 O O . PHE A 1 104 ? 15.804 2.081 -28.043 1.00 83.69 104 PHE A O 1
ATOM 856 N N . ALA A 1 105 ? 15.301 0.391 -26.664 1.00 85.06 105 ALA A N 1
ATOM 857 C CA . ALA A 1 105 ? 16.688 0.031 -26.377 1.00 85.06 105 ALA A CA 1
ATOM 858 C C . ALA A 1 105 ? 17.429 -0.433 -27.640 1.00 85.06 105 ALA A C 1
ATOM 860 O O . ALA A 1 105 ? 18.591 -0.077 -27.843 1.00 85.06 105 ALA A O 1
ATOM 861 N N . PHE A 1 106 ? 16.749 -1.171 -28.525 1.00 90.25 106 PHE A N 1
ATOM 862 C CA . PHE A 1 106 ? 17.310 -1.584 -29.810 1.00 90.25 106 PHE A CA 1
ATOM 863 C C . PHE A 1 106 ? 17.696 -0.380 -30.681 1.00 90.25 106 PHE A C 1
ATOM 865 O O . PHE A 1 106 ? 18.806 -0.344 -31.211 1.00 90.25 106 PHE A O 1
ATOM 872 N N . ILE A 1 107 ? 16.836 0.641 -30.769 1.00 92.69 107 ILE A N 1
ATOM 873 C CA . ILE A 1 107 ? 17.129 1.877 -31.515 1.00 92.69 107 ILE A CA 1
ATOM 874 C C . ILE A 1 107 ? 18.370 2.581 -30.948 1.00 92.69 107 ILE A C 1
ATOM 876 O O . ILE A 1 107 ? 19.255 2.966 -31.713 1.00 92.69 107 ILE A O 1
ATOM 880 N N . ILE A 1 108 ? 18.479 2.706 -29.620 1.00 92.50 108 ILE A N 1
ATOM 881 C CA . ILE A 1 108 ? 19.645 3.330 -28.971 1.00 92.50 108 ILE A CA 1
ATOM 882 C C . ILE A 1 108 ? 20.933 2.561 -29.296 1.00 92.50 108 ILE A C 1
ATOM 884 O O . ILE A 1 108 ? 21.942 3.172 -29.652 1.00 92.50 108 ILE A O 1
ATOM 888 N N . ILE A 1 109 ? 20.907 1.227 -29.221 1.00 92.75 109 ILE A N 1
ATOM 889 C CA . ILE A 1 109 ? 22.070 0.384 -29.536 1.00 92.75 109 ILE A CA 1
ATOM 890 C C . ILE A 1 109 ? 22.486 0.561 -30.999 1.00 92.75 109 ILE A C 1
ATOM 892 O O . ILE A 1 109 ? 23.671 0.749 -31.278 1.00 92.75 109 ILE A O 1
ATOM 896 N N . VAL A 1 110 ? 21.533 0.550 -31.935 1.00 93.38 110 VAL A N 1
ATOM 897 C CA . VAL A 1 110 ? 21.817 0.760 -33.363 1.00 93.38 110 VAL A CA 1
ATOM 898 C C . VAL A 1 110 ? 22.451 2.132 -33.596 1.00 93.38 110 VAL A C 1
ATOM 900 O O . VAL A 1 110 ? 23.467 2.222 -34.286 1.00 93.38 110 VAL A O 1
ATOM 903 N N . LEU A 1 111 ? 21.921 3.191 -32.977 1.00 93.94 111 LEU A N 1
ATOM 904 C CA . LEU A 1 111 ? 22.493 4.536 -33.076 1.00 93.94 111 LEU A CA 1
ATOM 905 C C . LEU A 1 111 ? 23.925 4.599 -32.529 1.00 93.94 111 LEU A C 1
ATOM 907 O O . LEU A 1 111 ? 24.794 5.194 -33.169 1.00 93.94 111 LEU A O 1
ATOM 911 N N . LEU A 1 112 ? 24.204 3.943 -31.398 1.00 93.12 112 LEU A N 1
ATOM 912 C CA . LEU A 1 112 ? 25.556 3.862 -30.835 1.00 93.12 112 LEU A CA 1
ATOM 913 C C . LEU A 1 112 ? 26.526 3.118 -31.760 1.00 93.12 112 LEU A C 1
ATOM 915 O O . LEU A 1 112 ? 27.660 3.563 -31.942 1.00 93.12 112 LEU A O 1
ATOM 919 N N . VAL A 1 113 ? 26.091 2.017 -32.379 1.00 91.75 113 VAL A N 1
ATOM 920 C CA . VAL A 1 113 ? 26.909 1.262 -33.341 1.00 91.75 113 VAL A CA 1
ATOM 921 C C . VAL A 1 113 ? 27.214 2.108 -34.576 1.00 91.75 113 VAL A C 1
ATOM 923 O O . VAL A 1 113 ? 28.370 2.166 -35.000 1.00 91.75 113 VAL A O 1
ATOM 926 N N . VAL A 1 114 ? 26.215 2.806 -35.123 1.00 90.44 114 VAL A N 1
ATOM 927 C CA . VAL A 1 114 ? 26.396 3.705 -36.272 1.00 90.44 114 VAL A CA 1
ATOM 928 C C . VAL A 1 114 ? 27.354 4.842 -35.921 1.00 90.44 114 VAL A C 1
ATOM 930 O O . VAL A 1 114 ? 28.292 5.094 -36.674 1.00 90.44 114 VAL A O 1
ATOM 933 N N . TYR A 1 115 ? 27.187 5.478 -34.761 1.00 90.50 115 TYR A N 1
ATOM 934 C CA . TYR A 1 115 ? 28.087 6.527 -34.276 1.00 90.50 115 TYR A CA 1
ATOM 935 C C . TYR A 1 115 ? 29.530 6.030 -34.095 1.00 90.50 115 TYR A C 1
ATOM 937 O O . TYR A 1 115 ? 30.499 6.708 -34.453 1.00 90.50 115 TYR A O 1
ATOM 945 N N . PHE A 1 116 ? 29.701 4.821 -33.560 1.00 86.69 116 PHE A N 1
ATOM 946 C CA . PHE A 1 116 ? 31.023 4.233 -33.383 1.00 86.69 116 PHE A CA 1
ATOM 947 C C . PHE A 1 116 ? 31.670 3.872 -34.725 1.00 86.69 116 PHE A C 1
ATOM 949 O O . PHE A 1 116 ? 32.869 4.097 -34.911 1.00 86.69 116 PHE A O 1
ATOM 956 N N . MET A 1 117 ? 30.888 3.356 -35.680 1.00 85.75 117 MET A N 1
ATOM 957 C CA . MET A 1 117 ? 31.353 3.088 -37.041 1.00 85.75 117 MET A CA 1
ATOM 958 C C . MET A 1 117 ? 31.782 4.369 -37.750 1.00 85.75 117 MET A C 1
ATOM 960 O O . MET A 1 117 ? 32.894 4.407 -38.277 1.00 85.75 117 MET A O 1
ATOM 964 N N . THR A 1 118 ? 30.963 5.424 -37.729 1.00 82.12 118 THR A N 1
ATOM 965 C CA . THR A 1 118 ? 31.318 6.703 -38.357 1.00 82.12 118 THR A CA 1
ATOM 966 C C . THR A 1 118 ? 32.570 7.283 -37.713 1.00 82.12 118 THR A C 1
ATOM 968 O O . THR A 1 118 ? 33.524 7.582 -38.424 1.00 82.12 118 THR A O 1
ATOM 971 N N . THR A 1 119 ? 32.660 7.315 -36.383 1.00 78.69 119 THR A N 1
ATOM 972 C CA . THR A 1 119 ? 33.850 7.825 -35.682 1.00 78.69 119 THR A CA 1
ATOM 973 C C . THR A 1 119 ? 35.106 7.004 -36.002 1.00 78.69 119 THR A C 1
ATOM 975 O O . THR A 1 119 ? 36.172 7.573 -36.242 1.00 78.69 119 THR A O 1
ATOM 978 N N . ARG A 1 120 ? 35.016 5.666 -36.074 1.00 74.06 120 ARG A N 1
ATOM 979 C CA . ARG A 1 120 ? 36.145 4.814 -36.499 1.00 74.06 120 ARG A CA 1
ATOM 980 C C . ARG A 1 120 ? 36.557 5.059 -37.949 1.00 74.06 120 ARG A C 1
ATOM 982 O O . ARG A 1 120 ? 37.754 5.062 -38.230 1.00 74.06 120 ARG A O 1
ATOM 989 N N . VAL A 1 121 ? 35.599 5.217 -38.861 1.00 70.94 121 VAL A N 1
ATOM 990 C CA . VAL A 1 121 ? 35.866 5.449 -40.289 1.00 70.94 121 VAL A CA 1
ATOM 991 C C . VAL A 1 121 ? 36.487 6.829 -40.499 1.00 70.94 121 VAL A C 1
ATOM 993 O O . VAL A 1 121 ? 37.542 6.915 -41.124 1.00 70.94 121 VAL A O 1
ATOM 996 N N . PHE A 1 122 ? 35.925 7.879 -39.896 1.00 62.69 122 PHE A N 1
ATOM 997 C CA . PHE A 1 122 ? 36.493 9.229 -39.922 1.00 62.69 122 PHE A CA 1
ATOM 998 C C . PHE A 1 122 ? 37.918 9.252 -39.355 1.00 62.69 122 PHE A C 1
ATOM 1000 O O . PHE A 1 122 ? 38.826 9.795 -39.981 1.00 62.69 122 PHE A O 1
ATOM 1007 N N . ARG A 1 123 ? 38.165 8.573 -38.228 1.00 63.97 123 ARG A N 1
ATOM 1008 C CA . ARG A 1 123 ? 39.511 8.485 -37.641 1.00 63.97 123 ARG A CA 1
ATOM 1009 C C . ARG A 1 123 ? 40.512 7.742 -38.530 1.00 63.97 123 ARG A C 1
ATOM 1011 O O . ARG A 1 123 ? 41.693 8.047 -38.472 1.00 63.97 123 ARG A O 1
ATOM 1018 N N . ARG A 1 124 ? 40.073 6.777 -39.344 1.00 61.25 124 ARG A N 1
ATOM 1019 C CA . ARG A 1 124 ? 40.942 6.064 -40.301 1.00 61.25 124 ARG A CA 1
ATOM 1020 C C . ARG A 1 124 ? 41.236 6.871 -41.567 1.00 61.25 124 ARG A C 1
ATOM 1022 O O . ARG A 1 124 ? 42.286 6.655 -42.159 1.00 61.25 124 ARG A O 1
ATOM 1029 N N . GLN A 1 125 ? 40.338 7.763 -41.982 1.00 58.97 125 GLN A N 1
ATOM 1030 C CA . GLN A 1 125 ? 40.528 8.599 -43.174 1.00 58.97 125 GLN A CA 1
ATOM 1031 C C . GLN A 1 125 ? 41.401 9.835 -42.911 1.00 58.97 125 GLN A C 1
ATOM 1033 O O . GLN A 1 125 ? 42.121 10.246 -43.808 1.00 58.97 125 GLN A O 1
ATOM 1038 N N . PHE A 1 126 ? 41.388 10.389 -41.694 1.00 57.09 126 PHE A N 1
ATOM 1039 C CA . PHE A 1 126 ? 42.177 11.579 -41.326 1.00 57.09 126 PHE A CA 1
ATOM 1040 C C . PHE A 1 126 ? 43.582 11.287 -40.757 1.00 57.09 126 PHE A C 1
ATOM 1042 O O . PHE A 1 126 ? 44.310 12.220 -40.435 1.00 57.09 126 PHE A O 1
ATOM 1049 N N . LEU A 1 127 ? 43.965 10.014 -40.598 1.00 54.59 127 LEU A N 1
ATOM 1050 C CA . LEU A 1 127 ? 45.280 9.594 -40.076 1.00 54.59 127 LEU A CA 1
ATOM 1051 C C . LEU A 1 127 ? 46.190 8.983 -41.159 1.00 54.59 127 LEU A C 1
ATOM 1053 O O . LEU A 1 127 ? 47.158 8.296 -40.834 1.00 54.59 127 LEU A O 1
ATOM 1057 N N . LYS A 1 128 ? 45.849 9.201 -42.431 1.00 46.22 128 LYS A N 1
ATOM 1058 C CA . LYS A 1 128 ? 46.629 8.830 -43.612 1.00 46.22 128 LYS A CA 1
ATOM 1059 C C . LYS A 1 128 ? 46.973 10.097 -44.383 1.00 46.22 128 LYS A C 1
ATOM 1061 O O . LYS A 1 128 ? 48.080 10.125 -44.955 1.00 46.22 128 LYS A O 1
#

Foldseek 3Di:
DDPPPPPPPPPDLVVLQVVQQVPDDPQKWKFKAFAHDTSHTYPVVVVWDWDQDPVRDIDTDDPLPFDWDWDKDADPPHNRMIMIMTDGPPPVCRVVCVVVVVVVVVVVVVVVVVVVVVVVVVVVVVVD